Protein AF-C9DF10-F1 (afdb_monomer_lite)

pLDDT: mean 95.57, std 2.94, range [75.62, 98.31]

Secondary structure (DSSP, 8-state):
--HHHHHHHHHHHTT-------S-TT-HHHHHHHHHHHHHHHHHHHHTT-EEE-SS-PPTT-STT---HHHHHHHH--EEE-

Structure (mmCIF, N/CA/C/O backbone):
data_AF-C9DF10-F1
#
_entry.id   AF-C9DF10-F1
#
loop_
_atom_site.group_PDB
_atom_site.id
_atom_site.type_symbol
_atom_site.label_atom_id
_atom_site.label_alt_id
_atom_site.label_comp_id
_atom_site.label_asym_id
_atom_site.label_entity_id
_atom_site.label_seq_id
_atom_site.pdbx_PDB_ins_code
_atom_site.Cartn_x
_atom_site.Cartn_y
_atom_site.Cartn_z
_atom_site.occupancy
_atom_site.B_iso_or_equiv
_atom_site.auth_seq_id
_atom_site.auth_comp_id
_atom_site.auth_asym_id
_atom_site.auth_atom_id
_atom_site.pdbx_PDB_model_num
ATOM 1 N N . ALA A 1 1 ? -23.015 5.355 16.998 1.00 75.62 1 ALA A N 1
ATOM 2 C CA . ALA A 1 1 ? -23.259 4.207 16.091 1.00 75.62 1 ALA A CA 1
ATOM 3 C C . ALA A 1 1 ? -23.501 4.618 14.630 1.00 75.62 1 ALA A C 1
ATOM 5 O O . ALA A 1 1 ? -22.982 3.948 13.748 1.00 75.62 1 ALA A O 1
ATOM 6 N N . HIS A 1 2 ? -24.257 5.690 14.350 1.00 92.38 2 HIS A N 1
ATOM 7 C CA . HIS A 1 2 ? -24.696 6.022 12.981 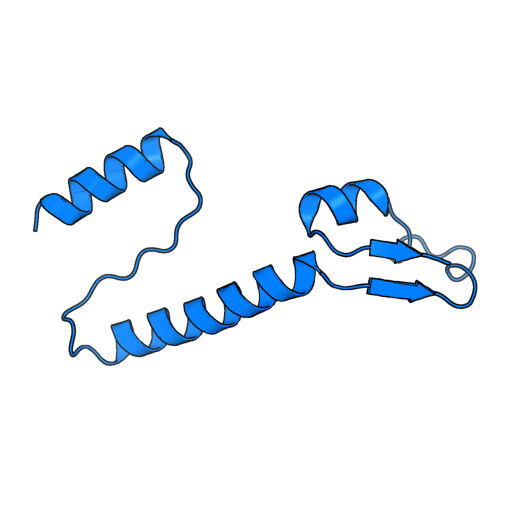1.00 92.38 2 HIS A CA 1
ATOM 8 C C . HIS A 1 2 ? -23.701 6.851 12.149 1.00 92.38 2 HIS A C 1
ATOM 10 O O . HIS A 1 2 ? -23.545 6.561 10.969 1.00 92.38 2 HIS A O 1
ATOM 16 N N . GLY A 1 3 ? -22.944 7.777 12.752 1.00 95.06 3 GLY A N 1
ATOM 17 C CA . GLY A 1 3 ? -22.022 8.642 11.991 1.00 95.06 3 GLY A CA 1
ATOM 18 C C . GLY A 1 3 ? -20.960 7.884 11.179 1.00 95.06 3 GLY A C 1
ATOM 19 O O . GLY A 1 3 ? -20.710 8.207 10.024 1.00 95.06 3 GLY A O 1
ATOM 20 N N . GLY A 1 4 ? -20.396 6.797 11.724 1.00 92.56 4 GLY A N 1
ATOM 21 C CA . GLY A 1 4 ? -19.456 5.948 10.977 1.00 92.56 4 GLY A CA 1
ATOM 22 C C . GLY A 1 4 ? -20.087 5.246 9.763 1.00 92.56 4 GLY A C 1
ATOM 23 O O . GLY A 1 4 ? -19.395 4.979 8.784 1.00 92.56 4 GLY A O 1
ATOM 24 N N . ARG A 1 5 ? -21.401 4.981 9.792 1.00 95.50 5 ARG A N 1
ATOM 25 C CA . ARG A 1 5 ? -22.134 4.373 8.668 1.00 95.50 5 ARG A CA 1
ATOM 26 C C . ARG A 1 5 ? -22.383 5.387 7.556 1.00 95.50 5 ARG A C 1
ATOM 28 O O . ARG A 1 5 ? -22.184 5.056 6.394 1.00 95.50 5 ARG A O 1
ATOM 35 N N . GLU A 1 6 ? -22.764 6.612 7.909 1.00 96.69 6 GLU A N 1
ATOM 36 C CA . GLU A 1 6 ? -22.942 7.707 6.945 1.00 96.69 6 GLU A CA 1
ATOM 37 C C . GLU A 1 6 ? -21.618 8.066 6.259 1.00 96.69 6 GLU A C 1
ATOM 39 O O . GLU A 1 6 ? -21.562 8.195 5.035 1.00 96.69 6 GLU A O 1
ATOM 44 N N . PHE A 1 7 ? -20.522 8.112 7.025 1.00 96.00 7 PHE A N 1
ATOM 45 C CA . PHE A 1 7 ? -19.181 8.290 6.469 1.00 96.00 7 PHE A CA 1
ATOM 46 C C . PHE A 1 7 ? -18.783 7.139 5.529 1.00 96.00 7 PHE A C 1
ATOM 48 O O . PHE A 1 7 ? -18.266 7.365 4.433 1.00 96.00 7 PHE A O 1
ATOM 55 N N . GLY A 1 8 ? -19.083 5.897 5.919 1.00 95.75 8 GLY A N 1
ATOM 56 C CA . GLY A 1 8 ? -18.871 4.728 5.065 1.00 95.75 8 GLY A CA 1
ATOM 57 C C . GLY A 1 8 ? -19.673 4.790 3.761 1.00 95.75 8 GLY A C 1
ATOM 58 O O . GLY A 1 8 ? -19.139 4.467 2.699 1.00 95.75 8 GLY A O 1
ATOM 59 N N . PHE A 1 9 ? -20.925 5.257 3.815 1.00 96.75 9 PHE A N 1
ATOM 60 C CA . PHE A 1 9 ? -21.781 5.401 2.637 1.00 96.75 9 PHE A CA 1
ATOM 61 C C . PHE A 1 9 ? -21.168 6.343 1.599 1.00 96.75 9 PHE A C 1
ATOM 63 O O . PHE A 1 9 ? -21.023 5.951 0.439 1.00 96.75 9 PHE A O 1
ATOM 70 N N . ILE A 1 10 ? -20.770 7.558 1.994 1.00 97.12 10 ILE A N 1
ATOM 71 C CA . ILE A 1 10 ? -20.209 8.517 1.034 1.00 97.12 10 ILE A CA 1
ATOM 72 C C . ILE A 1 10 ? -18.868 8.029 0.468 1.00 97.12 10 ILE A C 1
ATOM 74 O O . ILE A 1 10 ? -18.649 8.109 -0.743 1.00 97.12 10 ILE A O 1
ATOM 78 N N . GLY A 1 11 ? -18.012 7.422 1.301 1.00 97.00 11 GLY A N 1
ATOM 79 C CA . GLY A 1 11 ? -16.741 6.840 0.862 1.00 97.00 11 GLY A CA 1
ATOM 80 C C . GLY A 1 11 ? -16.928 5.735 -0.183 1.00 97.00 11 GLY A C 1
ATOM 81 O O . GLY A 1 11 ? -16.271 5.747 -1.229 1.00 97.00 11 GLY A O 1
ATOM 82 N N . ALA A 1 12 ? -17.878 4.824 0.049 1.00 95.88 12 ALA A N 1
ATOM 83 C CA . ALA A 1 12 ? -18.231 3.771 -0.901 1.00 95.88 12 ALA A CA 1
ATOM 84 C C . ALA A 1 12 ? -18.862 4.338 -2.183 1.00 95.88 12 ALA A C 1
ATOM 86 O O . ALA A 1 12 ? -18.468 3.962 -3.290 1.00 95.88 12 ALA A O 1
ATOM 87 N N . ARG A 1 13 ? -19.791 5.295 -2.057 1.00 97.69 13 ARG A N 1
ATOM 88 C CA . ARG A 1 13 ? -20.467 5.949 -3.190 1.00 97.69 13 ARG A CA 1
ATOM 89 C C . ARG A 1 13 ? -19.493 6.663 -4.125 1.00 97.69 13 ARG A C 1
ATOM 91 O O . ARG A 1 13 ? -19.730 6.691 -5.337 1.00 97.69 13 ARG A O 1
ATOM 98 N N . MET A 1 14 ? -18.418 7.224 -3.574 1.00 98.12 14 MET A N 1
ATOM 99 C CA . MET A 1 14 ? -17.339 7.885 -4.311 1.00 98.12 14 MET A CA 1
ATOM 100 C C . MET A 1 14 ? -16.228 6.928 -4.767 1.00 98.12 14 MET A C 1
ATOM 102 O O . MET A 1 14 ? -15.280 7.375 -5.409 1.00 98.12 14 MET A O 1
ATOM 106 N N . ARG A 1 15 ? -16.319 5.628 -4.444 1.00 97.06 15 ARG A N 1
ATOM 107 C CA . ARG A 1 15 ? -15.282 4.615 -4.716 1.00 97.06 15 ARG A CA 1
ATOM 108 C C . ARG A 1 15 ? -13.905 5.001 -4.162 1.00 97.06 15 ARG A C 1
ATOM 110 O O . ARG A 1 15 ? -12.875 4.669 -4.748 1.00 97.06 15 ARG A O 1
ATOM 117 N N . GLN A 1 16 ? -13.882 5.703 -3.031 1.00 97.00 16 GLN A N 1
ATOM 118 C CA . GLN A 1 16 ? -12.638 6.068 -2.365 1.00 97.00 16 GLN A CA 1
ATOM 119 C C . GLN A 1 16 ? -12.014 4.821 -1.749 1.00 97.00 16 GLN A C 1
ATOM 121 O O . GLN A 1 16 ? -12.681 4.076 -1.030 1.00 97.00 16 GLN A O 1
ATOM 126 N N . GLN A 1 17 ? -10.732 4.581 -2.017 1.00 93.88 17 GLN A N 1
ATOM 127 C CA . GLN A 1 17 ? -10.005 3.498 -1.362 1.00 93.88 17 GLN A CA 1
ATOM 128 C C . GLN A 1 17 ? -9.771 3.865 0.104 1.00 93.88 17 GLN A C 1
ATOM 130 O O . GLN A 1 17 ? -9.136 4.876 0.393 1.00 93.88 17 GLN A O 1
ATOM 135 N N . HIS A 1 18 ? -10.261 3.042 1.027 1.00 93.56 18 HIS A N 1
ATOM 136 C CA . HIS A 1 18 ? -10.127 3.276 2.461 1.00 93.56 18 HIS A CA 1
ATOM 137 C C . HIS A 1 18 ? -9.999 1.952 3.221 1.00 93.56 18 HIS A C 1
ATOM 139 O O . HIS A 1 18 ? -10.458 0.910 2.755 1.00 93.56 18 HIS A O 1
ATOM 145 N N . ALA A 1 19 ? -9.364 1.998 4.393 1.00 95.00 19 ALA A N 1
ATOM 146 C CA . ALA A 1 19 ? -9.336 0.889 5.340 1.00 95.00 19 ALA A CA 1
ATOM 147 C C . ALA A 1 19 ? -10.309 1.180 6.488 1.00 95.00 19 ALA A C 1
ATOM 149 O O . ALA A 1 19 ? -10.376 2.311 6.965 1.00 95.00 19 ALA A O 1
ATOM 150 N N . VAL A 1 20 ? -11.051 0.166 6.938 1.00 95.69 20 VAL A N 1
ATOM 151 C CA . VAL A 1 20 ? -12.020 0.296 8.036 1.00 95.69 20 VAL A CA 1
ATOM 152 C C . VAL A 1 20 ? -11.580 -0.566 9.211 1.00 95.69 20 VAL A C 1
ATOM 154 O O . VAL A 1 20 ? -11.417 -1.781 9.077 1.00 95.69 20 VAL A O 1
ATOM 157 N N . VAL A 1 21 ? -11.431 0.058 10.378 1.00 96.25 21 VAL A N 1
ATOM 158 C CA . VAL A 1 21 ? -11.214 -0.620 11.660 1.00 96.25 21 VAL A CA 1
ATOM 159 C C . VAL A 1 21 ? -12.385 -0.283 12.576 1.00 96.25 21 VAL A C 1
ATOM 161 O O . VAL A 1 21 ? -12.780 0.872 12.696 1.00 96.25 21 VAL A O 1
ATOM 164 N N . THR A 1 22 ? -12.956 -1.308 13.200 1.00 95.56 22 THR A N 1
ATOM 165 C CA . THR A 1 22 ? -14.068 -1.202 14.149 1.00 95.56 22 THR A CA 1
ATOM 166 C C . THR A 1 22 ? -13.631 -1.805 15.475 1.00 95.56 22 THR A C 1
ATOM 168 O O . THR A 1 22 ? -12.975 -2.844 15.466 1.00 95.56 22 THR A O 1
ATOM 171 N N . GLY A 1 23 ? -14.019 -1.197 16.590 1.00 94.56 23 GLY A N 1
ATOM 172 C CA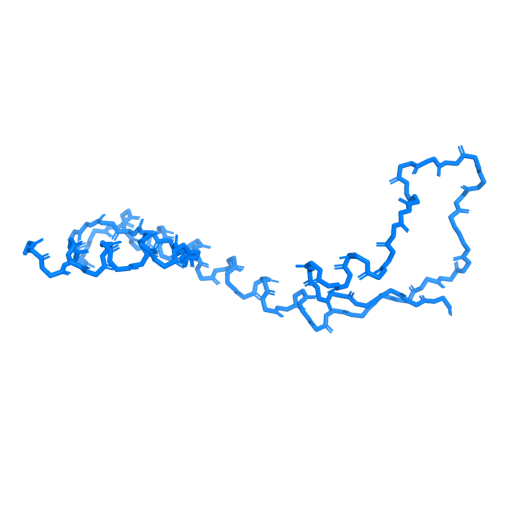 . GLY A 1 23 ? -13.680 -1.668 17.932 1.00 94.56 23 GLY A CA 1
ATOM 173 C C . GLY A 1 23 ? -13.821 -0.542 18.951 1.00 94.56 23 GLY A C 1
ATOM 174 O O . GLY A 1 23 ? -13.996 0.620 18.575 1.00 94.56 23 GLY A O 1
ATOM 175 N N . HIS A 1 24 ? -13.767 -0.878 20.239 1.00 96.44 24 HIS A N 1
ATOM 176 C CA . HIS A 1 24 ? -13.605 0.134 21.283 1.00 96.44 24 HIS A CA 1
ATOM 177 C C . HIS A 1 24 ? -12.201 0.747 21.182 1.00 96.44 24 HIS A C 1
ATOM 179 O O . HIS A 1 24 ? -11.260 0.067 20.787 1.00 96.44 24 HIS A O 1
ATOM 185 N N . TRP A 1 25 ? -12.023 2.010 21.563 1.00 95.88 25 TRP A N 1
ATOM 186 C CA . TRP A 1 25 ? -10.728 2.683 21.406 1.00 95.88 25 TRP A CA 1
ATOM 187 C C . TRP A 1 25 ? -9.604 2.073 22.262 1.00 95.88 25 TRP A C 1
ATOM 189 O O . TRP A 1 25 ? -8.445 2.303 21.971 1.00 95.88 25 TRP A O 1
ATOM 199 N N . GLN A 1 26 ? -9.929 1.291 23.297 1.00 97.69 26 GLN A N 1
ATOM 200 C CA . GLN A 1 26 ? -8.949 0.546 24.108 1.00 97.69 26 GLN A CA 1
ATOM 201 C C . GLN A 1 26 ? -8.736 -0.898 23.632 1.00 97.69 26 GLN A C 1
ATOM 203 O O . GLN A 1 26 ? -7.968 -1.636 24.247 1.00 97.69 26 GLN A O 1
ATOM 208 N N . ASP A 1 27 ? -9.424 -1.331 22.573 1.00 98.25 27 ASP A N 1
ATOM 209 C CA . ASP A 1 27 ? -9.276 -2.682 22.043 1.00 98.25 27 ASP A CA 1
ATOM 210 C C . ASP A 1 27 ? -7.882 -2.868 21.428 1.00 98.25 27 ASP A C 1
ATOM 212 O O . ASP A 1 27 ? -7.488 -2.194 20.470 1.00 98.25 27 ASP A O 1
ATOM 216 N N . LYS A 1 28 ? -7.135 -3.830 21.972 1.00 98.19 28 LYS A N 1
ATOM 217 C CA . LYS A 1 28 ? -5.799 -4.180 21.495 1.00 98.19 28 LYS A CA 1
ATOM 218 C C . LYS A 1 28 ? -5.822 -4.637 20.033 1.00 98.19 28 LYS A C 1
ATOM 220 O O . LYS A 1 28 ? -4.917 -4.280 19.282 1.00 98.19 28 LYS A O 1
ATOM 225 N N . GLN A 1 29 ? -6.867 -5.344 19.599 1.00 98.00 29 GLN A N 1
ATOM 226 C CA . GLN A 1 29 ? -6.981 -5.792 18.211 1.00 98.00 29 GLN A CA 1
ATOM 227 C C . GLN A 1 29 ? -7.175 -4.606 17.252 1.00 98.00 29 GLN A C 1
ATOM 229 O O . GLN A 1 29 ? -6.585 -4.575 16.168 1.00 98.00 29 GLN A O 1
ATOM 234 N N . ALA A 1 30 ? -7.956 -3.594 17.647 1.00 97.88 30 ALA A N 1
ATOM 235 C CA . ALA A 1 30 ? -8.101 -2.361 16.877 1.00 97.88 30 ALA A CA 1
ATOM 236 C C . ALA A 1 30 ? -6.757 -1.623 16.741 1.00 97.88 30 ALA A C 1
ATOM 238 O O . ALA A 1 30 ? -6.389 -1.223 15.633 1.00 97.88 30 ALA A O 1
ATOM 239 N N . HIS A 1 31 ? -5.983 -1.521 17.828 1.00 98.31 31 HIS A N 1
ATOM 240 C CA . HIS A 1 31 ? -4.642 -0.930 17.801 1.00 98.31 31 HIS A CA 1
ATOM 241 C C . HIS A 1 31 ? -3.679 -1.671 16.868 1.00 98.31 31 HIS A C 1
ATOM 243 O O . HIS A 1 31 ? -2.983 -1.038 16.074 1.00 98.31 31 HIS A O 1
ATOM 249 N N . GLU A 1 32 ? -3.659 -3.004 16.907 1.00 98.19 32 GLU A N 1
ATOM 250 C CA . GLU A 1 32 ? -2.806 -3.818 16.032 1.00 98.19 32 GLU A CA 1
ATOM 251 C C . GLU A 1 32 ? -3.140 -3.606 14.548 1.00 98.19 32 GLU A C 1
A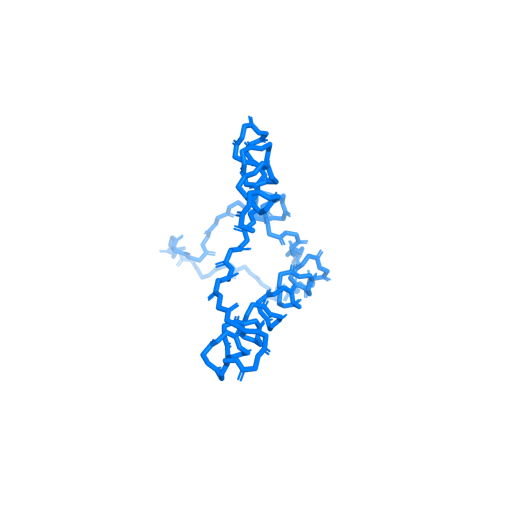TOM 253 O O . GLU A 1 32 ? -2.243 -3.446 13.713 1.00 98.19 32 GLU A O 1
ATOM 258 N N . ARG A 1 33 ? -4.434 -3.526 14.214 1.00 98.12 33 ARG A N 1
ATOM 259 C CA . ARG A 1 33 ? -4.899 -3.264 12.843 1.00 98.12 33 ARG A CA 1
ATOM 260 C C . ARG A 1 33 ? -4.521 -1.864 12.366 1.00 98.12 33 ARG A C 1
ATOM 262 O O . ARG A 1 33 ? -4.049 -1.723 11.237 1.00 98.12 33 ARG A O 1
ATOM 269 N N . ILE A 1 34 ? -4.681 -0.851 13.218 1.00 98.12 34 ILE A N 1
ATOM 270 C CA . ILE A 1 34 ? -4.263 0.526 12.921 1.00 98.12 34 ILE A CA 1
ATOM 271 C C . ILE A 1 34 ? -2.745 0.585 12.705 1.00 98.12 34 ILE A C 1
ATOM 273 O O . ILE A 1 34 ? -2.295 1.127 11.698 1.00 98.12 34 ILE A O 1
ATOM 277 N N . GLY A 1 35 ? -1.954 -0.030 13.589 1.00 98.19 35 GLY A N 1
ATOM 278 C CA . GLY A 1 35 ? -0.494 -0.062 13.468 1.00 98.19 35 GLY A CA 1
ATOM 279 C C . GLY A 1 35 ? -0.010 -0.771 12.199 1.00 98.19 35 GLY A C 1
ATOM 280 O O . GLY A 1 35 ? 0.939 -0.323 11.553 1.00 98.19 35 GLY A O 1
ATOM 281 N N . SER A 1 36 ? -0.685 -1.847 11.786 1.00 98.00 36 SER A N 1
ATOM 282 C CA . SER A 1 36 ? -0.407 -2.513 10.508 1.00 98.00 36 SER A CA 1
ATOM 283 C C . SER A 1 36 ? -0.694 -1.600 9.311 1.00 98.00 36 SER A C 1
ATOM 285 O O . SER A 1 36 ? 0.148 -1.460 8.421 1.00 98.00 36 SER A O 1
ATOM 287 N N . TRP A 1 37 ? -1.839 -0.909 9.327 1.00 98.00 37 TRP A N 1
ATOM 288 C CA . TRP A 1 37 ? -2.212 0.043 8.281 1.00 98.00 37 TRP A CA 1
ATOM 289 C C . TRP A 1 37 ? -1.230 1.218 8.182 1.00 98.00 37 TRP A C 1
ATOM 291 O O . TRP A 1 37 ? -0.849 1.600 7.078 1.00 98.00 37 TRP A O 1
ATOM 301 N N . MET A 1 38 ? -0.752 1.748 9.313 1.00 98.31 38 MET A N 1
ATOM 302 C CA . MET A 1 38 ? 0.246 2.825 9.335 1.00 98.31 38 MET A CA 1
ATOM 303 C C . MET A 1 38 ? 1.531 2.431 8.593 1.00 98.31 38 MET A C 1
ATOM 305 O O . MET A 1 38 ? 2.011 3.194 7.757 1.00 98.31 38 MET A O 1
ATOM 309 N N . ARG A 1 39 ? 2.057 1.219 8.825 1.00 98.06 39 ARG A N 1
ATOM 310 C CA . ARG A 1 39 ? 3.253 0.726 8.112 1.00 98.06 39 ARG A CA 1
ATOM 311 C C . ARG A 1 39 ? 3.026 0.617 6.603 1.00 98.06 39 ARG A C 1
ATOM 313 O O . ARG A 1 39 ? 3.893 0.993 5.818 1.00 98.06 39 ARG A O 1
ATOM 320 N N . GLN A 1 40 ? 1.852 0.142 6.192 1.00 96.75 40 GLN A N 1
ATOM 321 C CA . GLN A 1 40 ? 1.482 0.061 4.775 1.00 96.75 40 GLN A CA 1
ATOM 322 C C . GLN A 1 40 ? 1.337 1.448 4.136 1.00 96.75 40 GLN A C 1
ATOM 324 O O . GLN A 1 40 ? 1.755 1.644 2.996 1.00 96.75 40 GLN A O 1
ATOM 329 N N . ALA A 1 41 ? 0.770 2.417 4.859 1.00 96.62 41 ALA A N 1
ATOM 330 C CA . ALA A 1 41 ? 0.618 3.789 4.384 1.00 96.62 41 ALA A CA 1
ATOM 331 C C . ALA A 1 41 ? 1.978 4.460 4.137 1.00 96.62 41 ALA A C 1
ATOM 333 O O . ALA A 1 41 ? 2.161 5.074 3.086 1.00 96.62 41 ALA A O 1
ATOM 334 N N . VAL A 1 42 ? 2.939 4.275 5.052 1.00 97.62 42 VAL A N 1
ATOM 335 C CA . VAL A 1 42 ? 4.326 4.743 4.878 1.00 97.62 42 VAL A CA 1
ATOM 336 C C . VAL A 1 42 ? 4.960 4.093 3.648 1.00 97.62 42 VAL A C 1
ATOM 338 O O . VAL A 1 42 ? 5.398 4.799 2.748 1.00 97.62 42 VAL A O 1
ATOM 341 N N . SER A 1 43 ? 4.893 2.763 3.523 1.00 96.19 43 SER A N 1
ATOM 342 C CA . SER A 1 43 ? 5.443 2.050 2.358 1.00 96.19 43 SER A CA 1
ATOM 343 C C . SER A 1 43 ? 4.846 2.525 1.024 1.00 96.19 43 SER A C 1
ATOM 345 O O . SER A 1 43 ? 5.573 2.715 0.043 1.00 96.19 43 SER A O 1
ATOM 347 N N . 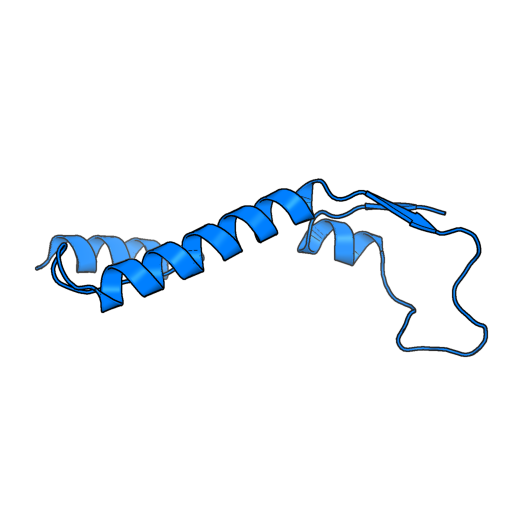LYS A 1 44 ? 3.531 2.778 0.975 1.00 95.19 44 LYS A N 1
ATOM 348 C CA . LYS A 1 44 ? 2.861 3.332 -0.211 1.00 95.19 44 LYS A CA 1
ATOM 349 C C . LYS A 1 44 ? 3.373 4.732 -0.552 1.00 95.19 44 LYS A C 1
ATOM 351 O O . LYS A 1 44 ? 3.511 5.041 -1.734 1.00 95.19 44 LYS A O 1
ATOM 356 N N . GLN A 1 45 ? 3.621 5.569 0.453 1.00 96.12 45 GLN A N 1
ATOM 357 C CA . GLN A 1 45 ? 4.168 6.907 0.250 1.00 96.12 45 GLN A CA 1
ATOM 358 C C . GLN A 1 45 ? 5.613 6.838 -0.253 1.00 96.12 45 GLN A C 1
ATOM 360 O O . GLN A 1 45 ? 5.927 7.486 -1.246 1.00 96.12 45 GLN A O 1
ATOM 365 N N . ASP A 1 46 ? 6.459 6.016 0.364 1.00 96.25 46 ASP A N 1
ATOM 366 C CA . ASP A 1 46 ? 7.872 5.881 -0.008 1.00 96.25 46 ASP A CA 1
ATOM 367 C C . ASP A 1 46 ? 8.032 5.358 -1.438 1.00 96.25 46 ASP A C 1
ATOM 369 O O . ASP A 1 46 ? 8.827 5.881 -2.220 1.00 96.25 46 ASP A O 1
ATOM 373 N N . THR A 1 47 ? 7.206 4.381 -1.827 1.00 95.25 47 THR A N 1
ATOM 374 C CA . THR A 1 47 ? 7.219 3.814 -3.185 1.00 95.25 47 THR A CA 1
ATOM 375 C C . THR A 1 47 ? 6.939 4.874 -4.251 1.00 95.25 47 THR A C 1
ATOM 377 O O . THR A 1 47 ? 7.488 4.796 -5.348 1.00 95.25 47 THR A O 1
ATOM 380 N N . ARG A 1 48 ? 6.152 5.913 -3.935 1.00 94.88 48 ARG A N 1
ATOM 381 C CA . ARG A 1 48 ? 5.873 7.006 -4.878 1.00 94.88 48 ARG A CA 1
ATOM 382 C C . ARG A 1 48 ? 7.064 7.916 -5.164 1.00 94.88 48 ARG A C 1
ATOM 384 O O . ARG A 1 48 ? 7.008 8.671 -6.128 1.00 94.88 48 ARG A O 1
ATOM 391 N N . HIS A 1 49 ? 8.112 7.842 -4.349 1.00 94.50 49 HIS A N 1
ATOM 392 C CA . HIS A 1 49 ? 9.334 8.638 -4.498 1.00 94.50 49 HIS A CA 1
ATOM 393 C C . HIS A 1 49 ? 10.563 7.780 -4.813 1.00 94.50 49 HIS A C 1
ATOM 395 O O . HIS A 1 49 ? 11.658 8.311 -4.999 1.00 94.50 49 HIS A O 1
ATOM 401 N N . LEU A 1 50 ? 10.396 6.457 -4.879 1.00 97.62 50 LEU A N 1
ATOM 402 C CA . LEU A 1 50 ? 11.479 5.511 -5.104 1.00 97.62 50 LEU A CA 1
ATOM 403 C C . LEU A 1 50 ? 12.101 5.706 -6.496 1.00 97.62 50 LEU A C 1
ATOM 405 O O . LEU A 1 50 ? 11.411 5.828 -7.512 1.00 97.62 50 LEU A O 1
ATOM 409 N N . LYS A 1 51 ? 13.434 5.692 -6.540 1.00 97.25 51 LYS A N 1
ATOM 410 C CA . LYS A 1 51 ? 14.225 5.750 -7.772 1.00 97.25 51 LYS A CA 1
ATOM 411 C C . LYS A 1 51 ? 15.068 4.491 -7.883 1.00 97.25 51 LYS A C 1
ATOM 413 O O . LYS A 1 51 ? 15.805 4.160 -6.959 1.00 97.25 51 LYS A O 1
ATOM 418 N N . VAL A 1 52 ? 14.968 3.818 -9.020 1.00 96.88 52 VAL A N 1
ATOM 419 C CA . VAL A 1 52 ? 15.723 2.608 -9.334 1.00 96.88 52 VAL A CA 1
ATOM 420 C C . VAL A 1 52 ? 16.613 2.901 -10.533 1.00 96.88 52 VAL A C 1
ATOM 422 O O . VAL A 1 52 ? 16.125 3.280 -11.598 1.00 96.88 52 VAL A O 1
ATOM 425 N N . CYS A 1 53 ? 17.918 2.730 -10.349 1.00 96.75 53 CYS A N 1
ATOM 426 C CA . CYS A 1 53 ? 18.900 2.768 -11.426 1.00 96.75 53 CYS A CA 1
ATOM 427 C C . CYS A 1 53 ? 19.255 1.331 -11.813 1.00 96.75 53 CYS A C 1
ATOM 429 O O . CYS A 1 53 ? 19.541 0.513 -10.936 1.00 96.75 53 CYS A O 1
ATOM 431 N N . ARG A 1 54 ? 19.211 1.016 -13.107 1.00 95.88 54 ARG A N 1
ATOM 432 C CA . ARG A 1 54 ? 19.581 -0.292 -13.648 1.00 95.88 54 ARG A CA 1
ATOM 433 C C . ARG A 1 54 ? 20.899 -0.180 -14.396 1.00 95.88 54 ARG A C 1
ATOM 435 O O . ARG A 1 54 ? 21.020 0.612 -15.316 1.00 95.88 54 ARG A O 1
ATOM 442 N N . PHE A 1 55 ? 21.859 -1.020 -14.033 1.00 96.06 55 PHE A N 1
ATOM 443 C CA . PHE A 1 55 ? 23.125 -1.128 -14.750 1.00 96.06 55 PHE A CA 1
ATOM 444 C C . PHE A 1 55 ? 23.033 -2.288 -15.740 1.00 96.06 55 PHE A C 1
ATOM 446 O O . PHE A 1 55 ? 23.131 -3.451 -15.353 1.00 96.06 55 PHE A O 1
ATOM 453 N N . GLY A 1 56 ? 22.809 -1.960 -17.012 1.00 92.44 56 GLY A N 1
ATOM 454 C CA . GLY A 1 56 ? 22.516 -2.940 -18.057 1.00 92.44 56 GLY A CA 1
ATOM 455 C C . GLY A 1 56 ? 21.026 -3.276 -18.167 1.00 92.44 56 GLY A C 1
ATOM 456 O O . GLY A 1 56 ? 20.191 -2.817 -17.380 1.00 92.44 56 GLY A O 1
ATOM 457 N N . ASP A 1 57 ? 20.684 -4.067 -19.185 1.00 93.69 57 ASP A N 1
ATOM 458 C CA . ASP A 1 57 ? 19.297 -4.439 -19.456 1.00 93.69 57 ASP A CA 1
ATOM 459 C C . ASP A 1 57 ? 18.918 -5.805 -18.849 1.00 93.69 57 ASP A C 1
ATOM 461 O O . ASP A 1 57 ? 19.706 -6.443 -18.151 1.00 93.69 57 ASP A O 1
ATOM 465 N N . ASN A 1 58 ? 17.670 -6.223 -19.055 1.00 94.44 58 ASN A N 1
ATOM 466 C CA . ASN A 1 58 ? 17.153 -7.500 -18.610 1.00 94.44 58 ASN A CA 1
ATOM 467 C C . ASN A 1 58 ? 17.957 -8.627 -19.263 1.00 94.44 58 ASN A C 1
ATOM 469 O O . ASN A 1 58 ? 18.492 -8.487 -20.367 1.00 94.44 58 ASN A O 1
ATOM 473 N N . MET A 1 59 ? 18.027 -9.768 -18.580 1.00 96.25 59 MET A N 1
ATOM 474 C CA . MET A 1 59 ? 18.642 -10.960 -19.150 1.00 96.25 59 MET A CA 1
ATOM 475 C C . MET A 1 59 ? 17.912 -11.350 -20.441 1.00 96.25 59 MET A C 1
ATOM 477 O O . MET A 1 59 ? 16.681 -11.337 -20.499 1.00 96.25 59 MET A O 1
ATOM 481 N N . ARG A 1 60 ? 18.684 -11.690 -21.480 1.00 94.25 60 ARG A N 1
ATOM 482 C CA . ARG A 1 60 ? 18.134 -12.100 -22.777 1.00 94.25 60 ARG A CA 1
ATOM 483 C C . ARG A 1 60 ? 17.167 -13.268 -22.602 1.00 94.25 60 ARG A C 1
ATOM 485 O O . ARG A 1 60 ? 17.434 -14.171 -21.816 1.00 94.25 60 ARG A O 1
ATOM 492 N N . GLU A 1 61 ? 16.077 -13.226 -23.364 1.00 93.50 61 GLU A N 1
ATOM 493 C CA . GLU A 1 61 ? 15.066 -14.291 -23.431 1.00 93.50 61 GLU A CA 1
ATOM 494 C C . GLU A 1 61 ? 14.312 -14.538 -22.102 1.00 93.50 61 GLU A C 1
ATOM 496 O O . GLU A 1 61 ? 13.671 -15.574 -21.935 1.00 93.50 61 GLU A O 1
ATOM 501 N N . VAL A 1 62 ? 14.315 -13.571 -21.166 1.00 94.62 62 VAL A N 1
ATOM 502 C CA . VAL A 1 62 ? 13.552 -13.640 -19.904 1.00 94.62 62 VAL A CA 1
ATOM 503 C C . VAL A 1 62 ? 12.340 -12.708 -19.929 1.00 94.62 62 VAL A C 1
ATOM 505 O O . VAL A 1 62 ? 12.469 -11.489 -19.857 1.00 94.62 62 VAL A O 1
ATOM 508 N N . ALA A 1 63 ? 11.142 -13.294 -19.952 1.00 93.38 63 ALA A N 1
ATOM 509 C CA . ALA A 1 63 ? 9.892 -12.539 -20.056 1.00 93.38 63 ALA A CA 1
ATOM 510 C C . ALA A 1 63 ? 9.444 -11.871 -18.740 1.00 93.38 63 ALA A C 1
ATOM 512 O O . ALA A 1 63 ? 8.958 -10.746 -18.753 1.00 93.38 63 ALA A O 1
ATOM 513 N N . VAL A 1 64 ? 9.586 -12.543 -17.589 1.00 94.38 64 VAL A N 1
ATOM 514 C CA . VAL A 1 64 ? 8.947 -12.104 -16.325 1.00 94.38 64 VAL A CA 1
ATOM 515 C C . VAL A 1 64 ? 9.556 -10.831 -15.723 1.00 94.38 64 VAL A C 1
ATOM 517 O O . VAL A 1 64 ? 8.894 -10.125 -14.969 1.00 94.38 64 VAL A O 1
ATOM 520 N N . THR A 1 65 ? 10.819 -10.538 -16.039 1.00 92.06 65 THR A N 1
ATOM 521 C CA . THR A 1 65 ? 11.516 -9.321 -15.588 1.00 92.06 65 THR A CA 1
ATOM 522 C C . THR A 1 65 ? 11.344 -8.153 -16.554 1.00 92.06 65 THR A C 1
ATOM 524 O O . THR A 1 65 ? 11.798 -7.042 -16.270 1.00 92.06 65 THR A O 1
ATOM 527 N N . ASP A 1 66 ? 10.729 -8.399 -17.709 1.00 91.69 66 ASP A N 1
ATOM 528 C CA . ASP A 1 66 ? 10.346 -7.355 -18.646 1.00 91.69 66 ASP A CA 1
ATOM 529 C C . ASP A 1 66 ? 9.000 -6.728 -18.261 1.00 91.69 66 ASP A C 1
ATOM 531 O O . ASP A 1 66 ? 8.283 -7.221 -17.387 1.00 91.69 66 ASP A O 1
ATOM 535 N N . GLY A 1 67 ? 8.664 -5.600 -18.878 1.00 94.00 67 GLY A N 1
ATOM 536 C CA . GLY A 1 67 ? 7.396 -4.921 -18.641 1.00 94.00 67 GLY A CA 1
ATOM 537 C C . GLY A 1 67 ? 7.423 -3.418 -18.896 1.00 94.00 67 GLY A C 1
ATOM 538 O O . GLY A 1 67 ? 8.461 -2.800 -19.147 1.00 94.00 67 GLY A O 1
ATOM 539 N N . ASP A 1 68 ? 6.241 -2.812 -18.800 1.00 95.25 68 ASP A N 1
ATOM 540 C CA . ASP A 1 68 ? 6.041 -1.386 -19.043 1.00 95.25 68 ASP A CA 1
ATOM 541 C C . ASP A 1 68 ? 6.421 -0.541 -17.813 1.00 95.25 68 ASP A C 1
ATOM 543 O O . ASP A 1 68 ? 5.684 -0.439 -16.824 1.00 95.25 68 ASP A O 1
ATOM 547 N N . LYS A 1 69 ? 7.591 0.102 -17.900 1.00 94.88 69 LYS A N 1
ATOM 548 C CA . LYS A 1 69 ? 8.136 0.979 -16.853 1.00 94.88 69 LYS A CA 1
ATOM 549 C C . LYS A 1 69 ? 7.287 2.244 -16.645 1.00 94.88 69 LYS A C 1
ATOM 551 O O . LYS A 1 69 ? 7.195 2.724 -15.516 1.00 94.88 69 LYS A O 1
ATOM 556 N N . VAL A 1 70 ? 6.636 2.763 -17.691 1.00 96.25 70 VAL A N 1
ATOM 557 C CA . VAL A 1 70 ? 5.784 3.963 -17.610 1.00 96.25 70 VAL A CA 1
ATOM 558 C C . VAL A 1 70 ? 4.482 3.628 -16.888 1.00 96.25 70 VAL A C 1
ATOM 560 O O . VAL A 1 70 ? 4.087 4.339 -15.961 1.00 96.25 70 VAL A O 1
ATOM 563 N N . ALA A 1 71 ? 3.842 2.511 -17.241 1.00 96.81 71 ALA A N 1
ATOM 564 C CA . ALA A 1 71 ? 2.647 2.043 -16.542 1.00 96.81 71 ALA A CA 1
ATOM 565 C C . ALA A 1 71 ? 2.930 1.755 -15.057 1.00 96.81 71 ALA A C 1
ATOM 567 O O . ALA A 1 71 ? 2.125 2.114 -14.190 1.00 96.81 71 ALA A O 1
ATOM 568 N N . ALA A 1 72 ? 4.091 1.167 -14.746 1.00 95.31 72 ALA A N 1
ATOM 569 C CA . ALA A 1 72 ? 4.528 0.944 -13.370 1.00 95.31 72 ALA A CA 1
ATOM 570 C C . ALA A 1 72 ? 4.695 2.264 -12.596 1.00 95.31 72 ALA A C 1
ATOM 572 O O . ALA A 1 72 ? 4.197 2.378 -11.473 1.00 95.31 72 ALA A O 1
ATOM 573 N N . GLN A 1 73 ? 5.297 3.288 -13.208 1.00 96.31 73 GLN A N 1
ATOM 574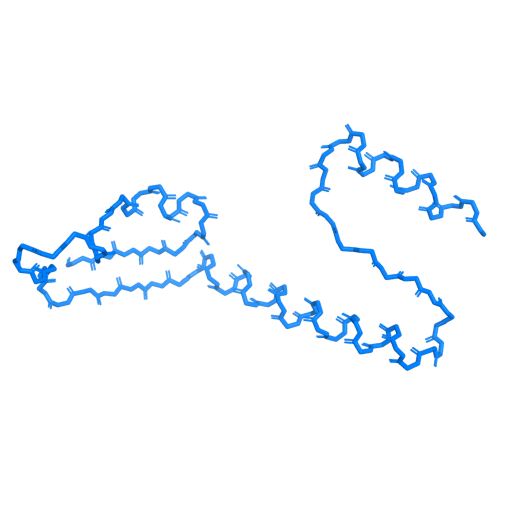 C CA . GLN A 1 73 ? 5.422 4.612 -12.599 1.00 96.31 73 GLN A CA 1
ATOM 575 C C . GLN A 1 73 ? 4.057 5.276 -12.372 1.00 96.31 73 GLN A C 1
ATOM 577 O O . GLN A 1 73 ? 3.811 5.805 -11.294 1.00 96.31 73 GLN A O 1
ATOM 582 N N . ILE A 1 74 ? 3.123 5.209 -13.324 1.00 96.44 74 ILE A N 1
ATOM 583 C CA . ILE A 1 74 ? 1.765 5.755 -13.137 1.00 96.44 74 ILE A CA 1
ATOM 584 C C . ILE A 1 74 ? 1.040 5.038 -11.988 1.00 96.44 74 ILE A C 1
ATOM 586 O O . ILE A 1 74 ? 0.350 5.667 -11.182 1.00 96.44 74 ILE A O 1
ATOM 590 N N . LYS A 1 75 ? 1.182 3.710 -11.902 1.00 95.25 75 LYS A N 1
ATOM 591 C CA . LYS A 1 75 ? 0.452 2.889 -10.930 1.00 95.25 75 LYS A CA 1
ATOM 592 C C . LYS A 1 75 ? 1.029 2.971 -9.517 1.00 95.25 75 LYS A C 1
ATOM 594 O O . LYS A 1 75 ? 0.264 3.076 -8.555 1.00 95.25 75 LYS A O 1
ATOM 599 N N . PHE A 1 76 ? 2.349 2.882 -9.393 1.00 94.88 76 PHE A N 1
ATOM 600 C CA . PHE A 1 76 ? 3.058 2.720 -8.121 1.00 94.88 76 PHE A CA 1
ATOM 601 C C . PHE A 1 76 ? 3.893 3.947 -7.738 1.00 94.88 76 PHE A C 1
ATOM 603 O O . PHE A 1 76 ? 4.118 4.176 -6.552 1.00 94.88 76 PHE A O 1
ATOM 610 N N . GLY A 1 77 ? 4.287 4.767 -8.712 1.00 95.69 77 GLY A N 1
ATOM 611 C CA . GLY A 1 77 ? 5.003 6.031 -8.522 1.00 95.69 77 GLY A CA 1
ATOM 612 C C . GLY A 1 77 ? 6.527 5.930 -8.572 1.00 95.69 77 GLY A C 1
ATOM 613 O O . GLY A 1 77 ? 7.179 6.952 -8.759 1.00 95.69 77 GLY A O 1
ATOM 614 N N . PHE A 1 78 ? 7.106 4.730 -8.476 1.00 95.88 78 PHE A N 1
ATOM 615 C CA . PHE A 1 78 ? 8.555 4.578 -8.583 1.00 95.88 78 PHE A CA 1
ATOM 616 C C . PHE A 1 78 ? 9.037 4.826 -10.017 1.00 95.88 78 PHE A C 1
ATOM 618 O O . PHE A 1 78 ? 8.360 4.486 -10.986 1.00 95.88 78 PHE A O 1
ATOM 625 N N . SER A 1 79 ? 10.232 5.397 -10.148 1.00 96.50 79 SER A N 1
ATOM 626 C CA . SER A 1 79 ? 10.879 5.629 -11.444 1.00 96.50 79 SER A CA 1
ATOM 627 C C . SER A 1 79 ? 12.010 4.629 -11.662 1.00 96.50 79 SER A C 1
ATOM 629 O O . SER A 1 79 ? 12.818 4.399 -10.761 1.00 96.50 79 SER A O 1
ATOM 631 N N . VAL A 1 80 ? 12.067 4.030 -12.853 1.00 95.94 80 VAL A N 1
ATOM 632 C CA . VAL A 1 80 ? 13.120 3.086 -13.250 1.00 95.94 80 VAL A CA 1
ATOM 633 C C . VAL A 1 80 ? 13.847 3.658 -14.454 1.00 95.94 80 VAL A C 1
ATOM 635 O O . VAL A 1 80 ? 13.236 3.847 -15.502 1.00 95.94 80 VAL A O 1
ATOM 638 N N . ASN A 1 81 ? 15.144 3.900 -14.304 1.00 94.50 81 ASN A N 1
ATOM 639 C CA . ASN A 1 81 ? 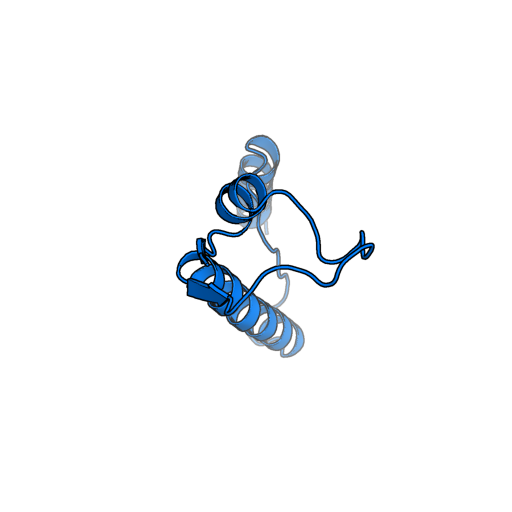16.001 4.443 -15.355 1.00 94.50 81 ASN A CA 1
ATOM 640 C C . ASN A 1 81 ? 17.212 3.525 -15.561 1.00 94.50 81 ASN A C 1
ATOM 642 O O . ASN A 1 81 ? 17.560 2.743 -14.671 1.00 94.50 81 ASN A O 1
ATOM 646 N N . THR A 1 82 ? 17.810 3.588 -16.746 1.00 86.38 82 THR A N 1
ATOM 647 C CA . THR A 1 82 ? 19.004 2.828 -17.151 1.00 86.38 82 THR A CA 1
ATOM 648 C C . THR A 1 82 ? 20.133 3.802 -17.438 1.00 86.38 82 THR A C 1
ATOM 650 O O . THR A 1 82 ? 19.813 4.896 -17.954 1.00 86.38 82 THR A O 1
#

Sequence (82 aa):
AHGGREFGFIGARMRQQHAVVTGHWQDKQAHERIGSWMRQAVSKQDTRHLKVCRFGDNMREVAVTDGDKVAAQIKFGFSVNT

Foldseek 3Di:
DCPVVVVVVVCVVVVPDDDDADDDPPDPVSVVVVVVVVVVVVVLVVQLVAEAEDDDDDDPPDDPPDDDQVVCCVVRNYHYYD

Radius of gyration: 19.4 Å; chains: 1; bounding box: 48×23×48 Å